Protein AF-A0A1C6W2E2-F1 (afdb_monomer)

Organism: NCBI:txid47871

Mean predicted aligned error: 5.5 Å

Nearest PDB structures (foldseek):
  5hxy-assembly2_B  TM=5.665E-01  e=7.702E-01  Thermoplasma acidophilum DSM 1728
  5hxy-assembly5_E  TM=5.669E-01  e=8.207E-01  Thermoplasma acidophilum DSM 1728
  5hxy-assembly4_D  TM=5.692E-01  e=1.365E+00  Thermoplasma acidophilum DSM 1728
  5hxy-assembly3_C  TM=5.654E-01  e=1.876E+00  Thermoplasma acidophilum DSM 1728
  6emy-assembly1_A  TM=6.918E-01  e=2.928E+00  Enterococcus faecalis

Secondary structure (DSSP, 8-state):
-HHHHHHHHHHTT--HHHHHHHHT-SSGGGTGGG----HHHHHHHHHHHSS----

Structure (mmCIF, N/CA/C/O backbone):
data_AF-A0A1C6W2E2-F1
#
_entry.id   AF-A0A1C6W2E2-F1
#
loop_
_atom_site.group_PDB
_atom_site.id
_atom_site.type_symbol
_atom_site.label_atom_id
_atom_site.label_alt_id
_atom_site.label_comp_id
_atom_site.label_asym_id
_atom_site.label_entity_id
_atom_site.label_seq_id
_atom_site.pdbx_PDB_ins_code
_atom_site.Cartn_x
_atom_site.Cartn_y
_atom_site.Cartn_z
_atom_site.occupancy
_atom_site.B_iso_or_equiv
_atom_site.auth_seq_id
_atom_site.auth_comp_id
_atom_site.auth_asym_id
_atom_site.auth_atom_id
_atom_site.pdbx_PDB_model_num
ATOM 1 N N . MET A 1 1 ? 15.883 8.051 -12.517 1.00 67.00 1 MET A N 1
ATOM 2 C CA . MET A 1 1 ? 14.496 8.006 -13.041 1.00 67.00 1 MET A CA 1
ATOM 3 C C . MET A 1 1 ? 13.629 6.836 -12.546 1.00 67.00 1 MET A C 1
ATOM 5 O O . MET A 1 1 ? 12.424 7.001 -12.487 1.00 67.00 1 MET A O 1
ATOM 9 N N . ARG A 1 2 ? 14.159 5.663 -12.148 1.00 81.75 2 ARG A N 1
ATOM 10 C CA . ARG A 1 2 ? 13.322 4.531 -11.662 1.00 81.75 2 ARG A CA 1
ATOM 11 C C . ARG A 1 2 ? 12.654 4.774 -10.298 1.00 81.75 2 ARG A C 1
ATOM 13 O O . ARG A 1 2 ? 11.566 4.272 -10.057 1.00 81.75 2 ARG A O 1
ATOM 20 N N . HIS A 1 3 ? 13.320 5.516 -9.418 1.00 87.62 3 HIS A N 1
ATOM 21 C CA . HIS A 1 3 ? 12.857 5.783 -8.055 1.00 87.62 3 HIS A CA 1
ATOM 22 C C . HIS A 1 3 ? 11.628 6.703 -8.024 1.00 87.62 3 HIS A C 1
ATOM 24 O O . HIS A 1 3 ? 10.614 6.337 -7.441 1.00 87.62 3 HIS A O 1
ATOM 30 N N . SER A 1 4 ? 11.683 7.834 -8.733 1.00 88.94 4 SER A N 1
ATOM 31 C CA . SER A 1 4 ? 10.555 8.766 -8.861 1.00 88.94 4 SER A CA 1
ATOM 32 C C . SER A 1 4 ? 9.320 8.105 -9.478 1.00 88.94 4 SER A C 1
ATOM 34 O O . SER A 1 4 ? 8.216 8.283 -8.983 1.00 88.94 4 SER A O 1
ATOM 36 N N . ALA A 1 5 ? 9.502 7.256 -10.494 1.00 91.69 5 ALA A N 1
ATOM 37 C CA . ALA A 1 5 ? 8.395 6.515 -11.100 1.00 91.69 5 ALA A CA 1
ATOM 38 C C . ALA A 1 5 ? 7.686 5.566 -10.114 1.00 91.69 5 ALA A C 1
ATOM 40 O O . ALA A 1 5 ? 6.473 5.407 -10.186 1.00 91.69 5 ALA A O 1
ATOM 41 N N . LEU A 1 6 ? 8.422 4.933 -9.193 1.00 93.56 6 LEU A N 1
ATOM 42 C CA . LEU A 1 6 ? 7.821 4.057 -8.182 1.00 93.56 6 LEU A CA 1
ATOM 43 C C . LEU A 1 6 ? 7.080 4.847 -7.103 1.00 93.56 6 LEU A C 1
ATOM 45 O O . LEU A 1 6 ? 6.041 4.382 -6.652 1.00 93.56 6 LEU A O 1
ATOM 49 N N . ILE A 1 7 ? 7.581 6.030 -6.733 1.00 92.31 7 ILE A N 1
ATOM 50 C CA . ILE A 1 7 ? 6.891 6.931 -5.801 1.00 92.31 7 ILE A CA 1
ATOM 51 C C . ILE A 1 7 ? 5.542 7.354 -6.384 1.00 92.31 7 ILE A C 1
ATOM 53 O O . ILE A 1 7 ? 4.525 7.127 -5.741 1.00 92.31 7 ILE A O 1
ATOM 57 N N . HIS A 1 8 ? 5.511 7.847 -7.625 1.00 92.06 8 HIS A N 1
ATOM 58 C CA . HIS A 1 8 ? 4.259 8.279 -8.254 1.00 92.06 8 HIS A CA 1
ATOM 59 C C . HIS A 1 8 ? 3.271 7.134 -8.492 1.00 92.06 8 HIS A C 1
ATOM 61 O O . HIS A 1 8 ? 2.067 7.324 -8.372 1.00 92.06 8 HIS A O 1
ATOM 67 N N . LEU A 1 9 ? 3.756 5.925 -8.801 1.00 91.88 9 LEU A N 1
ATOM 68 C CA . LEU A 1 9 ? 2.887 4.745 -8.852 1.00 91.88 9 LEU A CA 1
ATOM 69 C C . LEU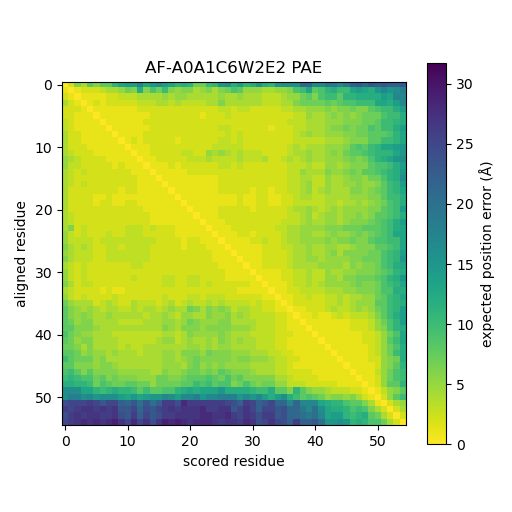 A 1 9 ? 2.293 4.433 -7.475 1.00 91.88 9 LEU A C 1
ATOM 71 O O . LEU A 1 9 ? 1.115 4.106 -7.384 1.00 91.88 9 LEU A O 1
ATOM 75 N N . GLY A 1 10 ? 3.103 4.543 -6.423 1.00 91.38 10 GLY A N 1
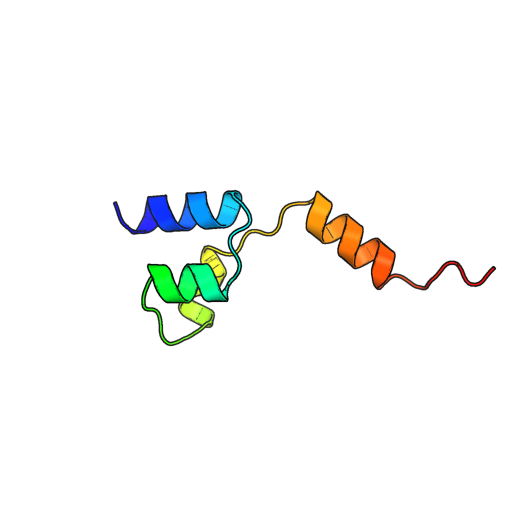ATOM 76 C CA . GLY A 1 10 ? 2.677 4.403 -5.037 1.00 91.38 10 GLY A CA 1
ATOM 77 C C . GLY A 1 10 ? 1.591 5.389 -4.635 1.00 91.38 10 GLY A C 1
ATOM 78 O O . GLY A 1 10 ? 0.548 4.975 -4.143 1.00 91.38 10 GLY A O 1
ATOM 79 N N . GLU A 1 11 ? 1.828 6.675 -4.895 1.00 89.75 11 GLU A N 1
ATOM 80 C CA . GLU A 1 11 ? 0.875 7.771 -4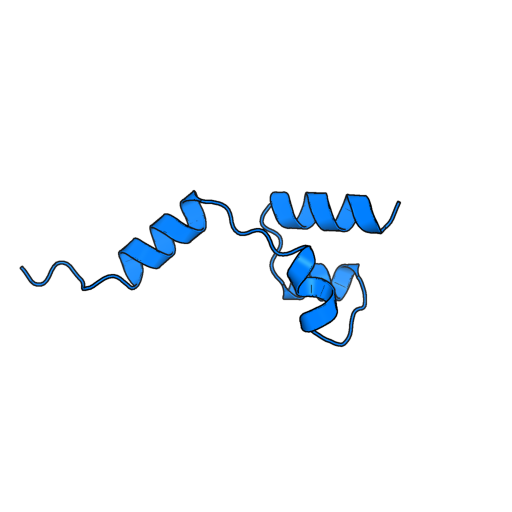.671 1.00 89.75 11 GLU A CA 1
ATOM 81 C C . GLU A 1 11 ? -0.405 7.596 -5.500 1.00 89.75 11 GLU A C 1
ATOM 83 O O . GLU A 1 11 ? -1.496 7.890 -5.028 1.00 89.75 11 GLU A O 1
ATOM 88 N N . GLY A 1 12 ? -0.287 7.053 -6.715 1.00 88.62 12 GLY A N 1
ATOM 89 C CA .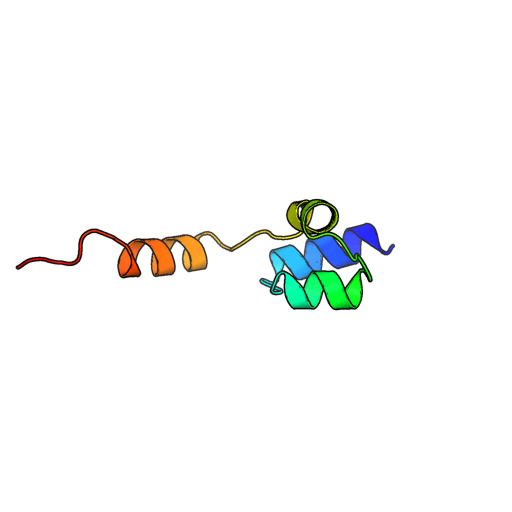 GLY A 1 12 ? -1.417 6.695 -7.574 1.00 88.62 12 GLY A CA 1
ATOM 90 C C . GLY A 1 12 ? -2.167 5.427 -7.150 1.00 88.62 12 GLY A C 1
ATOM 91 O O . GLY A 1 12 ? -2.986 4.930 -7.922 1.00 88.62 12 GLY A O 1
ATOM 92 N N . GLY A 1 13 ? -1.874 4.862 -5.973 1.00 88.25 13 GLY A N 1
ATOM 93 C CA . GLY A 1 13 ? -2.586 3.708 -5.423 1.00 88.25 13 GLY A CA 1
ATOM 94 C C . GLY A 1 13 ? -2.196 2.360 -6.036 1.00 88.25 13 GLY A C 1
ATOM 95 O O . GLY A 1 13 ? -2.946 1.389 -5.924 1.00 88.25 13 GLY A O 1
ATOM 96 N N . ALA A 1 14 ? -1.034 2.255 -6.692 1.00 91.12 14 ALA A N 1
ATOM 97 C CA . ALA A 1 14 ? -0.563 0.977 -7.214 1.00 91.12 14 ALA A CA 1
ATOM 98 C C . ALA A 1 14 ? -0.411 -0.060 -6.091 1.00 91.12 14 ALA A C 1
ATOM 100 O O . ALA A 1 14 ? 0.217 0.184 -5.058 1.00 91.12 14 ALA A O 1
ATOM 101 N N . SER A 1 15 ? -0.925 -1.268 -6.330 1.00 91.00 15 SER A N 1
ATOM 102 C CA . SER A 1 15 ? -0.780 -2.366 -5.377 1.00 91.00 15 SER A CA 1
ATOM 103 C C . SER A 1 15 ? 0.689 -2.750 -5.174 1.00 91.00 15 SER A C 1
ATOM 105 O O . SER A 1 15 ? 1.530 -2.606 -6.071 1.00 91.00 15 SER A O 1
ATOM 107 N N . LEU A 1 16 ? 0.998 -3.328 -4.009 1.00 92.19 16 LEU A N 1
ATOM 108 C CA . LEU A 1 16 ? 2.343 -3.816 -3.692 1.00 92.19 16 LEU A CA 1
ATOM 109 C C . LEU A 1 16 ? 2.875 -4.786 -4.764 1.00 92.19 16 LEU A C 1
ATOM 111 O O . LEU A 1 16 ? 4.041 -4.703 -5.144 1.00 92.19 16 LEU A O 1
ATOM 115 N N . LEU A 1 17 ? 2.015 -5.655 -5.306 1.00 93.94 17 LEU A N 1
ATOM 116 C CA . LEU A 1 17 ? 2.378 -6.590 -6.376 1.00 93.94 17 LEU A CA 1
ATOM 117 C C . LEU A 1 17 ? 2.719 -5.870 -7.684 1.00 93.94 17 LEU A C 1
ATOM 119 O O . LEU A 1 17 ? 3.694 -6.229 -8.345 1.00 93.94 17 LEU A O 1
ATOM 123 N N . MET A 1 18 ? 1.970 -4.824 -8.043 1.00 94.19 18 MET A N 1
ATOM 124 C CA . MET A 1 18 ? 2.266 -4.030 -9.235 1.00 94.19 18 MET A CA 1
ATOM 125 C C . MET A 1 18 ? 3.595 -3.283 -9.084 1.00 94.19 18 MET A C 1
ATOM 127 O O . MET A 1 18 ? 4.419 -3.286 -10.004 1.00 94.19 18 MET A O 1
ATOM 131 N N . LEU A 1 19 ? 3.857 -2.719 -7.902 1.00 94.62 19 LEU A N 1
ATOM 132 C CA . LEU A 1 19 ? 5.141 -2.097 -7.587 1.00 94.62 19 LEU A CA 1
ATOM 133 C C . LEU A 1 19 ? 6.283 -3.118 -7.641 1.00 94.62 19 LEU A C 1
ATOM 135 O O . LEU A 1 19 ? 7.336 -2.820 -8.206 1.00 94.62 19 LEU A O 1
ATOM 139 N N . MET A 1 20 ? 6.091 -4.339 -7.135 1.00 95.62 20 MET A N 1
ATOM 140 C CA . MET A 1 20 ? 7.077 -5.423 -7.236 1.00 95.62 20 MET A CA 1
ATOM 141 C C . MET A 1 20 ? 7.344 -5.822 -8.689 1.00 95.62 20 MET A C 1
ATOM 143 O O . MET A 1 20 ? 8.506 -5.906 -9.084 1.00 95.62 20 MET A O 1
ATOM 147 N N . ALA A 1 21 ? 6.307 -5.980 -9.512 1.00 95.00 21 ALA A N 1
ATOM 148 C CA . ALA A 1 21 ? 6.456 -6.308 -10.927 1.00 95.00 21 ALA A CA 1
ATOM 149 C C . ALA A 1 21 ? 7.231 -5.217 -11.691 1.00 95.00 21 ALA A C 1
ATOM 151 O O . ALA A 1 21 ? 8.192 -5.510 -12.406 1.00 95.00 21 ALA A O 1
ATOM 152 N N . LYS A 1 22 ? 6.887 -3.937 -11.488 1.00 94.06 22 LYS A N 1
ATOM 153 C CA . LYS A 1 22 ? 7.567 -2.799 -12.138 1.00 94.06 22 LYS A CA 1
ATOM 154 C C . LYS A 1 22 ? 9.008 -2.618 -11.644 1.00 94.06 22 LYS A C 1
ATOM 156 O O . LYS A 1 22 ? 9.925 -2.341 -12.427 1.00 94.06 22 LYS A O 1
ATOM 161 N N . SER A 1 23 ? 9.235 -2.809 -10.347 1.00 93.94 23 SER A N 1
ATOM 162 C CA . SER A 1 23 ? 10.544 -2.652 -9.702 1.00 93.94 23 SER A CA 1
ATOM 163 C C . SER A 1 23 ? 11.435 -3.899 -9.782 1.00 93.94 23 SER A C 1
ATOM 165 O O . SER A 1 23 ? 12.646 -3.783 -9.572 1.00 93.94 23 SER A O 1
ATOM 167 N N . ARG A 1 24 ? 10.889 -5.055 -10.176 1.00 94.25 24 ARG A N 1
ATOM 168 C CA . ARG A 1 24 ? 11.561 -6.368 -10.188 1.00 94.25 24 ARG A CA 1
ATOM 169 C C . ARG A 1 24 ? 12.177 -6.747 -8.835 1.00 94.25 24 ARG A C 1
ATOM 171 O O . ARG A 1 24 ? 13.124 -7.530 -8.771 1.00 94.25 24 ARG A O 1
ATOM 178 N N . HIS A 1 25 ? 11.670 -6.178 -7.744 1.00 94.88 25 HIS A N 1
ATOM 179 C CA . HIS A 1 25 ? 12.098 -6.548 -6.405 1.00 94.88 25 HIS A CA 1
ATOM 180 C C . HIS A 1 25 ? 11.512 -7.908 -6.031 1.00 94.88 25 HIS A C 1
ATOM 182 O O . HIS A 1 25 ? 10.316 -8.143 -6.162 1.00 94.88 25 HIS A O 1
ATOM 188 N N . LYS A 1 26 ? 12.373 -8.796 -5.528 1.00 94.75 26 LYS A N 1
ATOM 189 C CA . LYS A 1 26 ? 11.976 -10.129 -5.051 1.00 94.75 26 LYS A CA 1
ATOM 190 C C . LYS A 1 26 ? 11.474 -10.124 -3.606 1.00 94.75 26 LYS A C 1
ATOM 192 O O . LYS A 1 26 ? 10.764 -11.030 -3.203 1.00 94.75 26 LYS A O 1
ATOM 197 N N . LYS A 1 27 ? 11.883 -9.116 -2.832 1.00 95.69 27 LYS A N 1
ATOM 198 C CA . LYS A 1 27 ? 11.582 -8.968 -1.408 1.00 95.69 27 LYS A CA 1
ATOM 199 C C . LYS A 1 27 ? 10.631 -7.801 -1.196 1.00 95.69 27 LYS A C 1
ATOM 201 O O . LYS A 1 27 ? 10.905 -6.700 -1.680 1.00 95.69 27 LYS A O 1
ATOM 206 N N . THR A 1 28 ? 9.551 -8.038 -0.463 1.00 93.88 28 THR A N 1
ATOM 207 C CA . THR A 1 28 ? 8.522 -7.038 -0.156 1.00 93.88 28 THR A CA 1
ATOM 208 C C . THR A 1 28 ? 9.077 -5.858 0.634 1.00 93.88 28 THR A C 1
ATOM 210 O O . THR A 1 28 ? 8.723 -4.713 0.359 1.00 93.88 28 THR A O 1
ATOM 213 N N . GLU A 1 29 ? 10.019 -6.109 1.544 1.00 94.81 29 GLU A N 1
ATOM 214 C CA . GLU A 1 29 ? 10.672 -5.092 2.383 1.00 94.81 29 GLU A CA 1
ATOM 215 C C . GLU A 1 29 ? 11.311 -3.971 1.549 1.00 94.81 29 GLU A C 1
ATOM 217 O O . GLU A 1 29 ? 11.296 -2.805 1.942 1.00 94.81 29 GLU A O 1
ATOM 222 N N . ASN A 1 30 ? 11.813 -4.299 0.355 1.00 93.31 30 ASN A N 1
ATOM 223 C CA . ASN A 1 30 ? 12.458 -3.335 -0.535 1.00 93.31 30 ASN A CA 1
ATOM 224 C C . ASN A 1 30 ? 11.456 -2.431 -1.270 1.00 93.31 30 ASN A C 1
ATOM 226 O O . ASN A 1 30 ? 11.831 -1.343 -1.706 1.00 93.31 30 ASN A O 1
ATOM 230 N N . VAL A 1 31 ? 10.197 -2.866 -1.397 1.00 94.12 31 VAL A N 1
ATOM 231 C CA . VAL A 1 31 ? 9.131 -2.157 -2.131 1.00 94.12 31 VAL A CA 1
ATOM 232 C C . VAL A 1 31 ? 8.209 -1.374 -1.207 1.00 94.12 31 VAL A C 1
ATOM 234 O O . VAL A 1 31 ? 7.627 -0.385 -1.638 1.00 94.12 31 VAL A O 1
ATOM 237 N N . ARG A 1 32 ? 8.120 -1.762 0.072 1.00 91.81 32 ARG A N 1
ATOM 238 C CA . ARG A 1 32 ? 7.250 -1.126 1.077 1.00 91.81 32 ARG A CA 1
ATOM 239 C C . ARG A 1 32 ? 7.366 0.398 1.130 1.00 91.81 32 ARG A C 1
ATOM 241 O O . ARG A 1 32 ? 6.357 1.062 1.294 1.00 91.81 32 ARG A O 1
ATOM 248 N N . ARG A 1 33 ? 8.564 0.949 0.921 1.00 92.12 33 ARG A N 1
ATOM 249 C CA . ARG A 1 33 ? 8.819 2.404 0.904 1.00 92.12 33 ARG A CA 1
ATOM 250 C C . ARG A 1 33 ? 8.129 3.180 -0.230 1.00 92.12 33 ARG A C 1
ATOM 252 O O . ARG A 1 33 ? 8.252 4.392 -0.276 1.00 92.12 33 ARG A O 1
ATOM 259 N N . TYR A 1 34 ? 7.532 2.478 -1.190 1.00 93.25 34 TYR A N 1
ATOM 260 C CA . TYR A 1 34 ? 6.770 3.058 -2.295 1.00 93.25 34 TYR A CA 1
ATOM 261 C C . TYR A 1 34 ? 5.278 2.752 -2.177 1.00 93.25 34 TYR A C 1
ATOM 263 O O . TYR A 1 34 ? 4.519 3.128 -3.055 1.00 93.25 34 TYR A O 1
ATOM 271 N N . PHE A 1 35 ? 4.850 2.006 -1.160 1.00 92.44 35 PHE A N 1
ATOM 272 C CA . PHE A 1 35 ? 3.449 1.668 -0.974 1.00 92.44 35 PHE A CA 1
ATOM 273 C C . PHE A 1 35 ? 2.817 2.703 -0.042 1.00 92.44 35 PHE A C 1
ATOM 275 O O . PHE A 1 35 ? 3.008 2.644 1.172 1.00 92.44 35 PHE A O 1
ATOM 282 N N . HIS A 1 36 ? 2.095 3.657 -0.628 1.00 89.44 36 HIS A N 1
ATOM 283 C CA . HIS A 1 36 ? 1.467 4.773 0.078 1.00 89.44 36 HIS A CA 1
ATOM 284 C C . HIS A 1 36 ? -0.053 4.712 -0.130 1.00 89.44 36 HIS A C 1
ATOM 286 O O . HIS A 1 36 ? -0.559 5.332 -1.063 1.00 89.44 36 HIS A O 1
ATOM 292 N N . PRO A 1 37 ? -0.792 3.921 0.672 1.00 85.56 37 PRO A N 1
ATOM 293 C CA . PRO A 1 37 ? -2.248 3.898 0.577 1.00 85.56 37 PRO A CA 1
ATOM 294 C C . PRO A 1 37 ? -2.812 5.294 0.860 1.00 85.56 37 PRO A C 1
ATOM 296 O O . PRO A 1 37 ? -2.316 5.993 1.747 1.00 85.56 37 PRO A O 1
ATOM 299 N N . SER A 1 38 ? -3.840 5.694 0.108 1.00 84.69 38 SER A N 1
ATOM 300 C CA . SER A 1 38 ? -4.474 6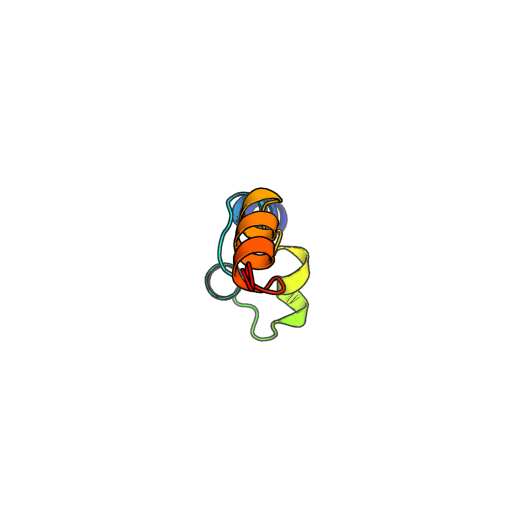.993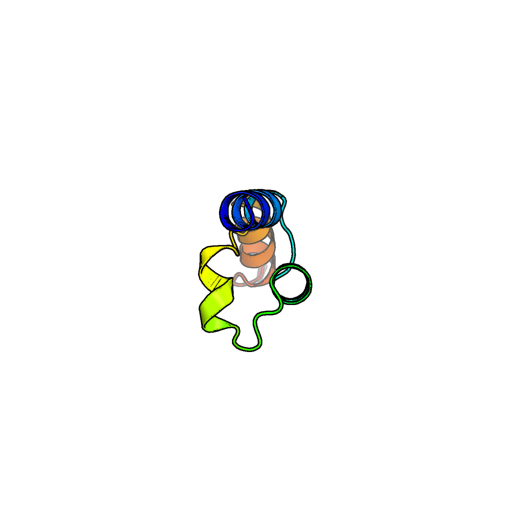 0.318 1.00 84.69 38 SER A CA 1
ATOM 301 C C . SER A 1 38 ? -5.220 7.022 1.661 1.00 84.69 38 SER A C 1
ATOM 303 O O . SER A 1 38 ? -5.660 5.969 2.145 1.00 84.69 38 SER A O 1
ATOM 305 N N . PRO A 1 39 ? -5.389 8.204 2.278 1.00 87.44 39 PRO A N 1
ATOM 306 C CA . PRO A 1 39 ? -6.181 8.347 3.497 1.00 87.44 39 PRO A CA 1
ATOM 307 C C . PRO A 1 39 ? -7.598 7.770 3.367 1.00 87.44 39 PRO A C 1
ATOM 309 O O . PRO A 1 39 ? -8.100 7.161 4.308 1.00 87.44 39 PRO A O 1
ATOM 312 N N . GLU A 1 40 ? -8.216 7.897 2.194 1.00 87.38 40 GLU A N 1
ATOM 313 C CA . GLU A 1 40 ? -9.558 7.392 1.891 1.00 87.38 40 GLU A CA 1
ATOM 314 C C . GLU A 1 40 ? -9.589 5.863 1.894 1.00 87.38 40 GLU A C 1
ATOM 316 O O . GLU A 1 40 ? -10.437 5.273 2.555 1.00 87.38 40 GLU A O 1
ATOM 321 N N . ALA A 1 41 ? -8.615 5.209 1.251 1.00 85.12 41 ALA A N 1
ATOM 322 C CA . ALA A 1 41 ? -8.508 3.751 1.265 1.00 85.12 41 ALA A CA 1
ATOM 323 C C . ALA A 1 41 ? -8.289 3.206 2.689 1.00 85.12 41 ALA A C 1
ATOM 325 O O . ALA A 1 41 ? -8.813 2.150 3.052 1.00 85.12 41 ALA A O 1
ATOM 326 N N . ILE A 1 42 ? -7.534 3.935 3.522 1.00 88.56 42 ILE A N 1
ATOM 327 C CA . ILE A 1 42 ? -7.371 3.605 4.944 1.00 88.56 42 ILE A CA 1
ATOM 328 C C . ILE A 1 42 ? -8.697 3.783 5.691 1.00 88.56 42 ILE A C 1
ATOM 330 O O . ILE A 1 42 ? -9.051 2.923 6.498 1.00 88.56 42 ILE A O 1
ATOM 334 N N . ALA A 1 43 ? -9.432 4.868 5.438 1.00 90.25 43 ALA A N 1
ATOM 335 C CA . ALA A 1 43 ? -10.716 5.145 6.076 1.00 90.25 43 ALA A CA 1
ATOM 336 C C . ALA A 1 43 ? -11.780 4.098 5.709 1.00 90.25 43 ALA A C 1
ATOM 338 O O . ALA A 1 43 ? -12.449 3.585 6.603 1.00 90.25 43 ALA A O 1
ATOM 339 N N . GLU A 1 44 ? -11.886 3.715 4.434 1.00 89.19 44 GLU A N 1
ATOM 340 C CA . GLU A 1 44 ? -12.780 2.650 3.963 1.00 89.19 44 GLU A CA 1
ATOM 341 C C . GLU A 1 44 ? -12.462 1.314 4.639 1.00 89.19 44 GLU A C 1
ATOM 343 O O . GLU A 1 44 ? -13.346 0.673 5.211 1.00 89.19 44 GLU A O 1
ATOM 348 N N . LEU A 1 45 ? -11.183 0.918 4.646 1.00 88.88 45 LEU A N 1
ATOM 349 C CA . LEU A 1 45 ? -10.747 -0.314 5.299 1.00 88.88 45 LEU A CA 1
ATOM 350 C C . LEU A 1 45 ? -11.004 -0.274 6.811 1.00 88.88 45 LEU A C 1
ATOM 352 O O . LEU A 1 45 ? -11.440 -1.265 7.390 1.00 88.88 45 LEU A O 1
ATOM 356 N N . THR A 1 46 ? -10.761 0.869 7.452 1.00 90.69 46 THR A N 1
ATOM 357 C CA . THR A 1 46 ? -11.017 1.066 8.886 1.00 90.69 46 THR A CA 1
ATOM 358 C C . THR A 1 46 ? -12.509 1.027 9.193 1.00 90.69 46 THR A C 1
ATOM 360 O O . THR A 1 46 ? -12.891 0.474 10.216 1.00 90.69 46 THR A O 1
ATOM 363 N N . SER A 1 47 ? -13.368 1.554 8.319 1.00 90.06 47 SER A N 1
ATOM 364 C CA . SER A 1 47 ? -14.821 1.456 8.481 1.00 90.06 47 SER A CA 1
ATOM 365 C C . SER A 1 47 ? -15.316 0.019 8.312 1.00 90.06 47 SER A C 1
ATOM 367 O O . SER A 1 47 ? -16.227 -0.391 9.024 1.00 90.06 47 SER A O 1
ATOM 369 N N . LEU A 1 48 ? -14.722 -0.745 7.389 1.00 91.75 48 LEU A N 1
ATOM 370 C CA . LEU A 1 48 ? -15.061 -2.150 7.152 1.00 91.75 48 LEU A CA 1
ATOM 371 C C . LEU A 1 48 ? -14.608 -3.059 8.304 1.00 91.75 48 LEU A C 1
ATOM 373 O O . LEU A 1 48 ? -15.335 -3.965 8.704 1.00 91.75 48 LEU A O 1
ATOM 377 N N . LEU A 1 49 ? -13.387 -2.846 8.799 1.00 89.94 49 LEU A N 1
ATOM 378 C CA . LEU A 1 49 ? -12.759 -3.661 9.845 1.00 89.94 49 LEU A CA 1
ATOM 379 C C . LEU A 1 49 ? -12.998 -3.128 11.258 1.00 89.94 49 LEU A C 1
ATOM 381 O O . LEU A 1 49 ? -12.627 -3.782 12.236 1.00 89.94 49 LEU A O 1
ATOM 385 N N . GLY A 1 50 ? -13.571 -1.932 11.371 1.00 85.12 50 GLY A N 1
ATOM 386 C CA . GLY A 1 50 ? -13.955 -1.337 12.635 1.00 85.12 50 GLY A CA 1
ATOM 387 C C . GLY A 1 50 ? -14.926 -2.251 13.377 1.00 85.12 50 GLY A C 1
ATOM 388 O O . GLY A 1 50 ? -15.533 -3.139 12.771 1.00 85.12 50 GLY A O 1
ATOM 389 N N . PRO A 1 51 ? -15.083 -2.082 14.701 1.00 79.25 51 PRO A N 1
ATOM 390 C CA . PRO A 1 51 ? -16.158 -2.750 15.413 1.00 79.25 51 PRO A CA 1
ATOM 391 C C . PRO A 1 51 ? -17.449 -2.357 14.697 1.00 79.25 51 PRO A C 1
ATOM 393 O O . PRO A 1 51 ? -17.838 -1.193 14.753 1.00 79.25 51 PRO A O 1
ATOM 396 N N . GLY A 1 52 ? -18.023 -3.306 13.946 1.00 64.19 52 GLY A N 1
ATOM 397 C CA . GLY A 1 52 ? -19.196 -3.053 13.121 1.00 64.19 52 GLY A CA 1
ATOM 398 C C . GLY A 1 52 ? -20.256 -2.354 13.953 1.00 64.19 52 GLY A C 1
ATOM 399 O O . GLY A 1 52 ? -20.281 -2.531 15.175 1.00 64.19 52 GLY A O 1
ATOM 400 N N . ASP A 1 53 ? -21.092 -1.551 13.304 1.00 60.56 53 ASP A N 1
ATOM 401 C CA . ASP A 1 53 ? -22.293 -1.004 13.921 1.00 60.56 53 ASP A CA 1
ATOM 402 C C . ASP A 1 53 ? -23.102 -2.179 14.501 1.00 60.56 53 ASP A C 1
ATOM 404 O O . ASP A 1 53 ? -23.836 -2.870 13.806 1.00 60.56 53 ASP A O 1
ATOM 408 N N . ARG A 1 54 ? -22.836 -2.513 15.769 1.00 57.91 54 ARG A N 1
ATOM 409 C CA . ARG A 1 54 ? -23.432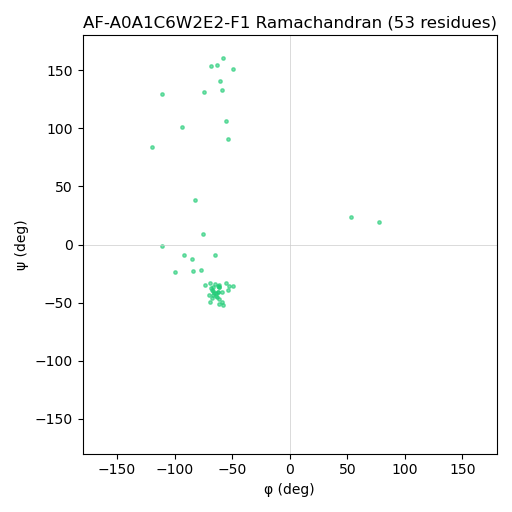 -3.621 16.528 1.00 57.91 54 ARG A CA 1
ATOM 410 C C . ARG A 1 54 ? -24.781 -3.169 17.085 1.00 57.91 54 ARG A C 1
ATOM 412 O O . ARG A 1 54 ? -25.095 -3.455 18.239 1.00 57.91 54 ARG A O 1
ATOM 419 N N . ARG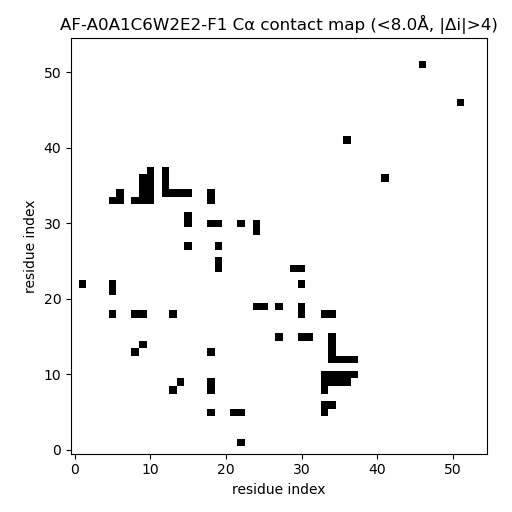 A 1 55 ? -25.525 -2.396 16.302 1.00 56.31 55 ARG A N 1
ATOM 420 C CA . ARG A 1 55 ? -26.861 -1.929 16.650 1.00 56.31 55 ARG A CA 1
ATOM 421 C C . ARG A 1 55 ? -27.907 -2.783 15.963 1.00 56.31 55 ARG A C 1
ATOM 423 O O . ARG A 1 55 ? -27.714 -3.112 14.775 1.00 56.31 55 ARG A O 1
#

Sol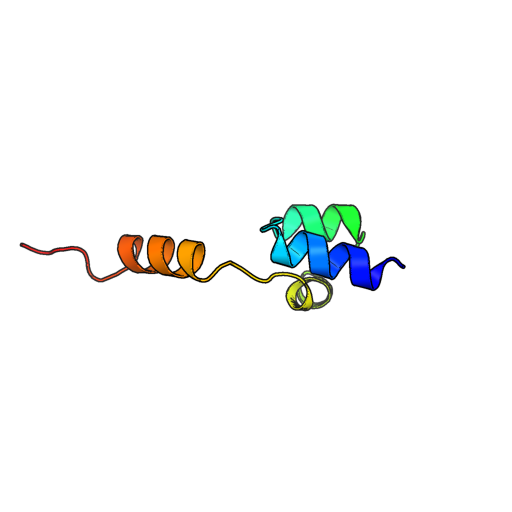vent-accessible surface area (backbone atoms only — not comparable to full-atom values): 3385 Å² total; per-residue (Å²): 117,73,66,62,55,44,42,54,40,7,69,71,58,45,49,68,67,57,50,26,65,76,67,67,51,90,51,67,82,79,48,50,89,31,54,43,78,48,74,62,60,51,49,54,52,47,63,70,71,35,88,60,87,88,120

InterPro domains:
  IPR011010 DNA breaking-rejoining enzyme, catalytic core [SSF56349] (1-50)

Sequence (55 aa):
MRHSALIHLGEGGASLLMLMAKSRHKKTENVRRYFHPSPEAIAELTSLLGPGDRR

Radius of gyration: 14.31 Å; Cα contacts (8 Å, |Δi|>4): 44; chains: 1; bounding box: 41×19×30 Å

Foldseek 3Di:
DLVVVLLVCQVVQNDLVRSCVSVVDPDSVVSVVNNHHDPVNVVVVCQVPPPDPPD

pLDDT: mean 88.15, std 9.26, range [56.31, 95.69]